Protein AF-A0A973W2S6-F1 (afdb_monomer)

pLDDT: 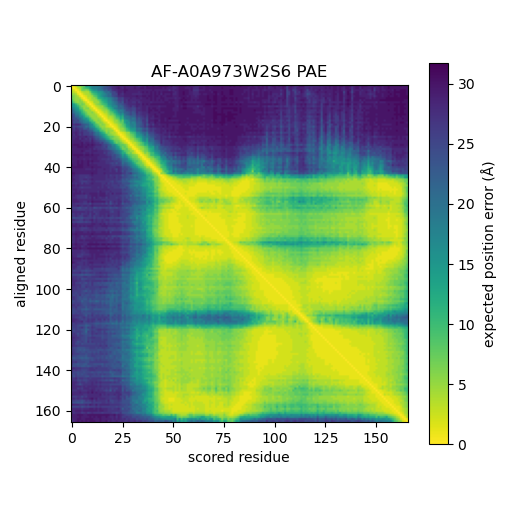mean 79.88, std 21.51, range [36.34, 97.94]

Foldseek 3Di:
DDDPPDDDDDDDDDDDPDPDPDDDDPPPPDDPPPPDPDDPPDFVDWFDWWKFKDQPVPATDDTHPDPVVRLVVNVVVLAKMKIWTFGWGFDALFDFLVVVVVVVCVVCCVVVDPDDDDDDDNVVRRSNRVVNSVVVVVVCVVVVPDRTDSDTPDIHDMDIDHRDDD

Nearest PDB structures (foldseek):
  1dnl-assembly1_A  TM=2.012E-01  e=1.553E+00  Escherichia coli K-12

Secondary structure (DSSP, 8-state):
---S--------------PPPP---------PPP---------S-PPPEEEEEESSSS-EEEEESSHHHHHHHHHHT-S-EEEEEEEEEEPP----HHHHHHHHHHHHHHHH-SS------HHHHHHHHHHHHHHHHHHHHHHT---EEEEEEEEEEEEEEPP---

Structure (mmCIF, N/CA/C/O backbone):
data_AF-A0A973W2S6-F1
#
_entry.id   AF-A0A973W2S6-F1
#
loop_
_atom_site.group_PDB
_atom_site.id
_atom_site.type_symbol
_atom_site.label_atom_id
_atom_site.label_alt_id
_atom_site.label_comp_id
_atom_site.label_asym_id
_atom_site.label_entity_id
_atom_site.label_seq_id
_atom_site.pdbx_PDB_ins_code
_atom_site.Cartn_x
_atom_site.Cartn_y
_atom_site.Cartn_z
_atom_site.occupancy
_atom_site.B_iso_or_equiv
_atom_site.auth_seq_id
_atom_site.auth_comp_id
_atom_site.auth_asym_id
_atom_site.auth_atom_id
_atom_site.pdbx_PDB_model_num
ATOM 1 N N . MET A 1 1 ? -51.226 -16.255 -21.135 1.00 46.94 1 MET A N 1
ATOM 2 C CA . MET A 1 1 ? -50.560 -14.945 -21.306 1.00 46.94 1 MET A CA 1
ATOM 3 C C . MET A 1 1 ? -50.825 -14.170 -20.032 1.00 46.94 1 MET A C 1
ATOM 5 O O . MET A 1 1 ? -51.944 -13.723 -19.830 1.00 46.94 1 MET A O 1
ATOM 9 N N . THR A 1 2 ? -49.860 -14.175 -19.115 1.00 36.50 2 THR A N 1
ATOM 10 C CA . THR A 1 2 ? -50.089 -13.892 -17.691 1.00 36.50 2 THR A CA 1
ATOM 11 C C . THR A 1 2 ? -49.282 -12.665 -17.283 1.00 36.50 2 THR A C 1
ATOM 13 O O . THR A 1 2 ? -48.054 -12.680 -17.317 1.00 36.50 2 THR A O 1
ATOM 16 N N . THR A 1 3 ? -49.987 -11.592 -16.944 1.00 42.16 3 THR A N 1
ATOM 17 C CA . THR A 1 3 ? -49.470 -10.319 -16.431 1.00 42.16 3 THR A CA 1
ATOM 18 C C . THR A 1 3 ? -49.085 -10.437 -14.953 1.00 42.16 3 THR A C 1
ATOM 20 O O . THR A 1 3 ? -49.866 -10.913 -14.136 1.00 42.16 3 THR A O 1
ATOM 23 N N . ARG A 1 4 ? -47.876 -9.977 -14.608 1.00 44.97 4 ARG A N 1
ATOM 24 C CA . ARG A 1 4 ? -47.260 -9.986 -13.265 1.00 44.97 4 ARG A CA 1
ATOM 25 C C . ARG A 1 4 ? -47.781 -8.837 -12.377 1.00 44.97 4 ARG A C 1
ATOM 27 O O . ARG A 1 4 ? -47.034 -7.958 -11.961 1.00 44.97 4 ARG A O 1
ATOM 34 N N . ARG A 1 5 ? -49.087 -8.819 -12.119 1.00 46.59 5 ARG A N 1
ATOM 35 C CA . ARG A 1 5 ? -49.724 -7.962 -11.106 1.00 46.59 5 ARG A CA 1
ATOM 36 C C . ARG A 1 5 ? -50.731 -8.803 -10.338 1.00 46.59 5 ARG A C 1
ATOM 38 O O . ARG A 1 5 ? -51.898 -8.790 -10.679 1.00 46.59 5 ARG A O 1
ATOM 45 N N . ASP A 1 6 ? -50.227 -9.561 -9.375 1.00 48.47 6 ASP A N 1
ATOM 46 C CA . ASP A 1 6 ? -50.939 -10.116 -8.219 1.00 48.47 6 ASP A CA 1
ATOM 47 C C . ASP A 1 6 ? -49.888 -10.803 -7.332 1.00 48.47 6 ASP A C 1
ATOM 49 O O . ASP A 1 6 ? -48.902 -11.311 -7.863 1.00 48.47 6 ASP A O 1
ATOM 53 N N . LEU A 1 7 ? -50.107 -10.820 -6.010 1.00 48.03 7 LEU A N 1
ATOM 54 C CA . LEU A 1 7 ? -49.141 -11.029 -4.906 1.00 48.03 7 LEU A CA 1
ATOM 55 C C . LEU A 1 7 ? -48.499 -9.679 -4.529 1.00 48.03 7 LEU A C 1
ATOM 57 O O . LEU A 1 7 ? -47.549 -9.240 -5.156 1.00 48.03 7 LEU A O 1
ATOM 61 N N . PHE A 1 8 ? -49.011 -8.888 -3.587 1.00 40.59 8 PHE A N 1
ATOM 62 C CA . PHE A 1 8 ? -49.394 -9.255 -2.229 1.00 40.59 8 PHE A CA 1
ATOM 63 C C . PHE A 1 8 ? -50.508 -8.332 -1.709 1.00 40.59 8 PHE A C 1
ATOM 65 O O . PHE A 1 8 ? -50.343 -7.115 -1.640 1.00 40.59 8 PHE A O 1
ATOM 72 N N . LYS A 1 9 ? -51.631 -8.921 -1.286 1.00 38.38 9 LYS A N 1
ATOM 73 C CA . LYS A 1 9 ? -52.595 -8.293 -0.377 1.00 38.38 9 LYS A CA 1
ATOM 74 C C . LYS A 1 9 ? -52.626 -9.086 0.931 1.00 38.38 9 LYS A C 1
ATOM 76 O O . LYS A 1 9 ? -53.002 -10.249 0.933 1.00 38.38 9 LYS A O 1
ATOM 81 N N . VAL A 1 10 ? -52.250 -8.370 1.991 1.00 42.34 10 VAL A N 1
ATOM 82 C CA . VAL A 1 10 ? -52.743 -8.395 3.378 1.00 42.34 10 VAL A CA 1
ATOM 83 C C . VAL A 1 10 ? -52.647 -9.703 4.173 1.00 42.34 10 VAL A C 1
ATOM 85 O O . VAL A 1 10 ? -53.458 -10.610 4.030 1.00 42.34 10 VAL A O 1
ATOM 88 N N . GLY A 1 11 ? -51.761 -9.678 5.170 1.00 36.34 11 GLY A N 1
ATOM 89 C CA . GLY A 1 11 ? -51.973 -10.327 6.459 1.00 36.34 11 GLY A CA 1
ATOM 90 C C . GLY A 1 11 ? -51.695 -9.310 7.564 1.00 36.34 11 GLY A C 1
ATOM 91 O O . GLY A 1 11 ? -50.542 -8.984 7.820 1.00 36.34 11 GLY A O 1
ATOM 92 N N . ALA A 1 12 ? -52.749 -8.768 8.177 1.00 45.59 12 ALA A N 1
ATOM 93 C CA . ALA A 1 12 ? -52.639 -8.014 9.419 1.00 45.59 12 ALA A CA 1
ATOM 94 C C . ALA A 1 12 ? -52.269 -9.000 10.537 1.00 45.59 12 ALA A C 1
ATOM 96 O O . ALA A 1 12 ? -53.065 -9.878 10.870 1.00 45.59 12 ALA A O 1
ATOM 97 N N . ALA A 1 13 ? -51.059 -8.883 11.081 1.00 41.62 13 ALA A N 1
ATOM 98 C CA . ALA A 1 13 ? -50.642 -9.628 12.261 1.00 41.62 13 ALA A CA 1
ATOM 99 C C . ALA A 1 13 ? -50.805 -8.743 13.502 1.00 41.62 13 ALA A C 1
ATOM 101 O O . ALA A 1 13 ? -50.415 -7.576 13.512 1.00 41.62 13 ALA A O 1
ATOM 102 N N . ALA A 1 14 ? -51.444 -9.315 14.517 1.00 39.97 14 ALA A N 1
ATOM 103 C CA . ALA A 1 14 ? -51.796 -8.684 15.774 1.00 39.97 14 ALA A CA 1
ATOM 104 C C . ALA A 1 14 ? -50.575 -8.112 16.514 1.00 39.97 14 ALA A C 1
ATOM 106 O O . ALA A 1 14 ? -49.523 -8.745 16.591 1.00 39.97 14 ALA A O 1
ATOM 107 N N . ALA A 1 15 ? -50.760 -6.933 17.108 1.00 42.66 15 ALA A N 1
ATOM 108 C CA . ALA A 1 15 ? -49.829 -6.342 18.055 1.00 42.66 15 ALA A CA 1
ATOM 109 C C . ALA A 1 15 ? -49.740 -7.226 19.309 1.00 42.66 15 ALA A C 1
ATOM 111 O O . ALA A 1 15 ? -50.649 -7.242 20.139 1.00 42.66 15 ALA A O 1
ATOM 112 N N . ALA A 1 16 ? -48.642 -7.964 19.447 1.00 41.34 16 ALA A N 1
ATOM 113 C CA . ALA A 1 16 ? -48.233 -8.509 20.729 1.00 41.34 16 ALA A CA 1
ATOM 114 C C . ALA A 1 16 ? -47.492 -7.401 21.485 1.00 41.34 16 ALA A C 1
ATOM 116 O O . ALA A 1 16 ? -46.427 -6.954 21.061 1.00 41.34 16 ALA A O 1
ATOM 117 N N . ALA A 1 17 ? -48.075 -6.935 22.590 1.00 45.50 17 ALA A N 1
ATOM 118 C CA . ALA A 1 17 ? -47.387 -6.087 23.550 1.00 45.50 17 ALA A CA 1
ATOM 119 C C . ALA A 1 17 ? -46.224 -6.887 24.156 1.00 45.50 17 ALA A C 1
ATOM 121 O O . ALA A 1 17 ? -46.422 -7.731 25.030 1.00 45.50 17 ALA A O 1
ATOM 122 N N . VAL A 1 18 ? -45.012 -6.652 23.656 1.00 42.75 18 VAL A N 1
ATOM 123 C CA . VAL A 1 18 ? -43.789 -7.142 24.288 1.00 42.75 18 VAL A CA 1
ATOM 124 C C . VAL A 1 18 ? -43.536 -6.242 25.490 1.00 42.75 18 VAL A C 1
ATOM 126 O O . VAL A 1 18 ? -43.271 -5.050 25.342 1.00 42.75 18 VAL A O 1
ATOM 129 N N . ALA A 1 19 ? -43.678 -6.804 26.688 1.00 42.50 19 ALA A N 1
ATOM 130 C CA . ALA A 1 19 ? -43.248 -6.155 27.913 1.00 42.50 19 ALA A CA 1
ATOM 131 C C . ALA A 1 19 ? -41.750 -5.836 27.797 1.00 42.50 19 ALA A C 1
ATOM 133 O O . ALA A 1 19 ? -40.934 -6.740 27.610 1.00 42.50 19 ALA A O 1
ATOM 134 N N . LEU A 1 20 ? -41.400 -4.551 27.883 1.00 43.19 20 LEU A N 1
ATOM 135 C CA . LEU A 1 20 ? -40.011 -4.125 28.015 1.00 43.19 20 LEU A CA 1
ATOM 136 C C . LEU A 1 20 ? -39.451 -4.732 29.312 1.00 43.19 20 LEU A C 1
ATOM 138 O O . LEU A 1 20 ? -40.085 -4.573 30.362 1.00 43.19 20 LEU A O 1
ATOM 142 N N . PRO A 1 21 ? -38.305 -5.433 29.280 1.00 42.69 21 PRO A N 1
ATOM 143 C CA . PRO A 1 21 ? -37.672 -5.884 30.506 1.00 42.69 21 PRO A CA 1
ATOM 144 C C . PRO A 1 21 ? -37.280 -4.658 31.336 1.00 42.69 21 PRO A C 1
ATOM 146 O O . PRO A 1 21 ? -36.610 -3.746 30.857 1.00 42.69 21 PRO A O 1
ATOM 149 N N . SER A 1 22 ? -37.741 -4.639 32.586 1.00 47.25 22 SER A N 1
ATOM 150 C CA . SER A 1 22 ? -37.333 -3.671 33.597 1.00 47.25 22 SER A CA 1
ATOM 151 C C . SER A 1 22 ? -35.813 -3.655 33.712 1.00 47.25 22 SER A C 1
ATOM 153 O O . SER A 1 22 ? -35.209 -4.721 33.847 1.00 47.25 22 SER A O 1
ATOM 155 N N . SER A 1 23 ? -35.223 -2.461 33.697 1.00 53.94 23 SER A N 1
ATOM 156 C CA . SER A 1 23 ? -33.798 -2.210 33.896 1.00 53.94 23 SER A CA 1
ATOM 157 C C . SER A 1 23 ? -33.301 -2.868 35.187 1.00 53.94 23 SER A C 1
ATOM 159 O O . SER A 1 23 ? -33.435 -2.319 36.280 1.00 53.94 23 SER A O 1
ATOM 161 N N . GLY A 1 24 ? -32.757 -4.077 35.059 1.00 46.34 24 GLY A N 1
ATOM 162 C CA . GLY A 1 24 ? -31.920 -4.687 36.082 1.00 46.34 24 GLY A CA 1
ATOM 163 C C . GLY A 1 24 ? -30.579 -3.951 36.166 1.00 46.34 24 GLY A C 1
ATOM 164 O O . GLY A 1 24 ? -30.219 -3.227 35.233 1.00 46.34 24 GLY A O 1
ATOM 165 N N . PRO A 1 25 ? -29.835 -4.100 37.273 1.00 47.12 25 PRO A N 1
ATOM 166 C CA . PRO A 1 25 ? -28.520 -3.492 37.405 1.00 47.12 25 PRO A CA 1
ATOM 167 C C . PRO A 1 25 ? -27.623 -3.972 36.262 1.00 47.12 25 PRO A C 1
ATOM 169 O O . PRO A 1 25 ? -27.548 -5.170 35.988 1.00 47.12 25 PRO A O 1
ATOM 172 N N . VAL A 1 26 ? -26.958 -3.025 35.598 1.00 52.59 26 VAL A N 1
ATOM 173 C CA . VAL A 1 26 ? -25.894 -3.302 34.634 1.00 52.59 26 VAL A CA 1
ATOM 174 C C . VAL A 1 26 ? -24.804 -4.047 35.397 1.00 52.59 26 VAL A C 1
ATOM 176 O O . VAL A 1 26 ? -24.041 -3.454 36.157 1.00 52.59 26 VAL A O 1
ATOM 179 N N . VAL A 1 27 ? -24.780 -5.372 35.265 1.00 45.81 27 VAL A N 1
ATOM 180 C CA . VAL A 1 27 ? -23.623 -6.165 35.666 1.00 45.81 27 VAL A CA 1
ATOM 181 C C . VAL A 1 27 ? -22.517 -5.725 34.723 1.00 45.81 27 VAL A C 1
ATOM 183 O O . VAL A 1 27 ? -22.672 -5.866 33.512 1.00 45.81 27 VAL A O 1
ATOM 186 N N . ALA A 1 28 ? -21.468 -5.116 35.279 1.00 48.75 28 ALA A N 1
ATOM 187 C CA . ALA A 1 28 ? -20.257 -4.763 34.556 1.00 48.75 28 ALA A CA 1
ATOM 188 C C . ALA A 1 28 ? -19.794 -6.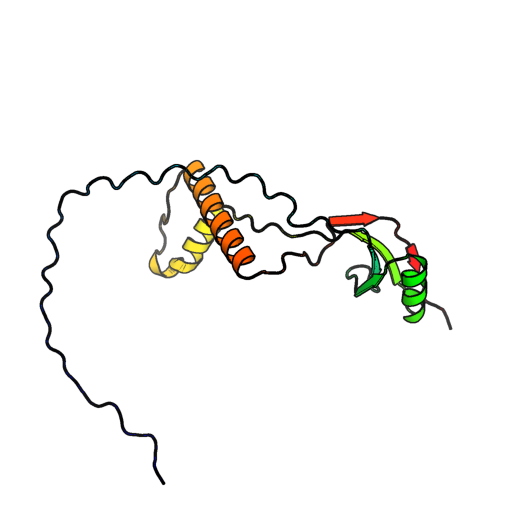004 33.785 1.00 48.75 28 ALA A C 1
ATOM 190 O O . ALA A 1 28 ? -19.311 -6.970 34.378 1.00 48.75 28 ALA A O 1
ATOM 191 N N . GLY A 1 29 ? -20.075 -5.999 32.482 1.00 42.41 29 GLY A N 1
ATOM 192 C CA . GLY A 1 29 ? -19.684 -7.054 31.572 1.00 42.41 29 GLY A CA 1
ATOM 193 C C . GLY A 1 29 ? -18.171 -7.141 31.580 1.00 42.41 29 GLY A C 1
ATOM 194 O O . GLY A 1 29 ? -17.491 -6.127 31.447 1.00 42.41 29 GLY A O 1
ATOM 195 N N . GLU A 1 30 ? -17.710 -8.360 31.822 1.00 41.88 30 GLU A N 1
ATOM 196 C CA . GLU A 1 30 ? -16.379 -8.897 31.580 1.00 41.88 30 GLU A CA 1
ATOM 197 C C . GLU A 1 30 ? -15.525 -7.992 30.684 1.00 41.88 30 GLU A C 1
ATOM 199 O O . GLU A 1 30 ? -15.825 -7.793 29.506 1.00 41.88 30 GLU A O 1
ATOM 204 N N . LEU A 1 31 ? -14.476 -7.417 31.280 1.00 46.78 31 LEU A N 1
ATOM 205 C CA . LEU A 1 31 ? -13.416 -6.728 30.559 1.00 46.78 31 LEU A CA 1
ATOM 206 C C . LEU A 1 31 ? -12.893 -7.694 29.497 1.00 46.78 31 LEU A C 1
ATOM 208 O O . LEU A 1 31 ? -12.276 -8.705 29.833 1.00 46.78 31 LEU A O 1
ATOM 212 N N . VAL A 1 32 ? -13.183 -7.393 28.232 1.00 50.19 32 VAL A N 1
ATOM 213 C CA . VAL A 1 32 ? -12.555 -8.052 27.088 1.00 50.19 32 VAL A CA 1
ATOM 214 C C . VAL A 1 32 ? -11.049 -7.965 27.322 1.00 50.19 32 VAL A C 1
ATOM 216 O O . VAL A 1 32 ? -10.524 -6.873 27.545 1.00 50.19 32 VAL A O 1
ATOM 219 N N . GLU A 1 33 ? -10.383 -9.119 27.381 1.00 45.53 33 GLU A N 1
ATOM 220 C CA . GLU A 1 33 ? -8.945 -9.182 27.636 1.00 45.53 33 GLU A CA 1
ATOM 221 C C . GLU A 1 33 ? -8.189 -8.261 26.667 1.00 45.53 33 GLU A C 1
ATOM 223 O O . GLU A 1 33 ? -8.571 -8.165 25.494 1.00 45.53 33 GLU A O 1
ATOM 228 N N . PRO A 1 34 ? -7.138 -7.565 27.144 1.00 46.31 34 PRO A N 1
ATOM 229 C CA . PRO A 1 34 ? -6.447 -6.559 26.357 1.00 46.31 34 PRO A CA 1
ATOM 230 C C . PRO A 1 34 ? -5.945 -7.174 25.056 1.00 46.31 34 PRO A C 1
ATOM 232 O O . PRO A 1 34 ? -5.334 -8.248 25.053 1.00 46.31 34 PRO A O 1
ATOM 235 N N . ALA A 1 35 ? -6.231 -6.464 23.965 1.00 49.06 35 ALA A N 1
ATOM 236 C CA . ALA A 1 35 ? -5.821 -6.804 22.619 1.00 49.06 35 ALA A CA 1
ATOM 237 C C . ALA A 1 35 ? -4.364 -7.280 22.616 1.00 49.06 35 ALA A C 1
ATOM 239 O O . ALA A 1 35 ? -3.451 -6.586 23.073 1.00 49.06 35 ALA A O 1
ATOM 240 N N . VAL A 1 36 ? -4.171 -8.503 22.120 1.00 48.97 36 VAL A N 1
ATOM 241 C CA . VAL A 1 36 ? -2.861 -9.077 21.824 1.00 48.97 36 VAL A CA 1
ATOM 242 C C . VAL A 1 36 ? -2.060 -8.009 21.090 1.00 48.97 36 VAL A C 1
ATOM 244 O O . VAL A 1 36 ? -2.526 -7.515 20.068 1.00 48.97 36 VAL A O 1
ATOM 247 N N . ALA A 1 37 ? -0.889 -7.642 21.620 1.00 44.28 37 ALA A N 1
ATOM 248 C CA . ALA A 1 37 ? 0.019 -6.709 20.969 1.00 44.28 37 ALA A CA 1
ATOM 249 C C . ALA A 1 37 ? 0.245 -7.174 19.526 1.00 44.28 37 ALA A C 1
ATOM 251 O O . ALA A 1 37 ? 0.944 -8.163 19.283 1.00 44.28 37 ALA A O 1
ATOM 252 N N . VAL A 1 38 ? -0.409 -6.500 18.579 1.00 46.78 38 VAL A N 1
ATOM 253 C CA . VAL A 1 38 ? -0.267 -6.791 17.160 1.00 46.78 38 VAL A CA 1
ATOM 254 C C . VAL A 1 38 ? 1.145 -6.351 16.818 1.00 46.78 38 VAL A C 1
ATOM 256 O O . VAL A 1 38 ? 1.478 -5.167 16.889 1.00 46.78 38 VAL A O 1
ATOM 259 N N . ALA A 1 39 ? 2.017 -7.327 16.567 1.00 41.72 39 ALA A N 1
ATOM 260 C CA . ALA A 1 39 ? 3.356 -7.059 16.069 1.00 41.72 39 ALA A CA 1
ATOM 261 C C . ALA A 1 39 ? 3.255 -6.089 14.877 1.00 41.72 39 ALA A C 1
ATOM 263 O O . ALA A 1 39 ? 2.304 -6.209 14.101 1.00 41.72 39 ALA A O 1
ATOM 264 N N . PRO A 1 40 ? 4.200 -5.139 14.716 1.00 41.25 40 PRO A N 1
ATOM 265 C CA . PRO A 1 40 ? 4.201 -4.274 13.543 1.00 41.25 40 PRO A CA 1
ATOM 266 C C . PRO A 1 40 ? 4.110 -5.163 12.310 1.00 41.25 40 PRO A C 1
ATOM 268 O O . PRO A 1 40 ? 4.835 -6.161 12.243 1.00 41.25 40 PRO A O 1
ATOM 271 N N . ALA A 1 41 ? 3.203 -4.828 11.390 1.00 49.56 41 ALA A N 1
ATOM 272 C CA . ALA A 1 41 ? 3.033 -5.565 10.152 1.00 49.56 41 ALA A CA 1
ATOM 273 C C . ALA A 1 41 ? 4.417 -5.739 9.514 1.00 49.56 41 ALA A C 1
ATOM 275 O O . ALA A 1 41 ? 5.028 -4.787 9.026 1.00 49.56 41 ALA A O 1
ATOM 276 N N . THR A 1 42 ? 4.960 -6.955 9.594 1.00 48.91 42 THR A N 1
ATOM 277 C CA . THR A 1 42 ? 6.079 -7.372 8.752 1.00 48.91 42 THR A CA 1
ATOM 278 C C . THR A 1 42 ? 5.723 -6.974 7.324 1.00 48.91 42 THR A C 1
ATOM 280 O O . THR A 1 42 ? 4.555 -7.151 6.969 1.00 48.91 42 THR A O 1
ATOM 283 N N . PRO A 1 43 ? 6.661 -6.439 6.515 1.00 53.91 43 PRO A N 1
ATOM 284 C CA . PRO A 1 43 ? 6.362 -6.112 5.124 1.00 53.91 43 PRO A CA 1
ATOM 285 C C . PRO A 1 43 ? 5.633 -7.299 4.489 1.00 53.91 43 PRO A C 1
ATOM 287 O O . PRO A 1 43 ? 6.142 -8.423 4.533 1.00 53.91 43 PRO A O 1
ATOM 290 N N . TYR A 1 44 ? 4.405 -7.044 4.023 1.00 64.75 44 TYR A N 1
ATOM 291 C CA . TYR A 1 44 ? 3.431 -8.075 3.657 1.00 64.75 44 TYR A CA 1
ATOM 292 C C . TYR A 1 44 ? 4.004 -9.041 2.609 1.00 64.75 44 TYR A C 1
ATOM 294 O O . TYR A 1 44 ? 3.799 -10.254 2.708 1.00 64.75 44 TYR A O 1
ATOM 302 N N . ALA A 1 45 ? 4.841 -8.534 1.702 1.00 76.25 45 ALA A N 1
ATOM 303 C CA . ALA A 1 45 ? 5.733 -9.324 0.873 1.00 76.25 45 ALA A CA 1
ATOM 304 C C . ALA A 1 45 ? 7.117 -8.671 0.697 1.00 76.25 45 ALA A C 1
ATOM 306 O O . ALA A 1 45 ? 7.306 -7.459 0.800 1.00 76.25 45 ALA A O 1
ATOM 307 N N . THR A 1 46 ? 8.117 -9.505 0.398 1.00 81.75 46 THR A N 1
ATOM 308 C CA . THR A 1 46 ? 9.399 -9.047 -0.156 1.00 81.75 46 THR A CA 1
ATOM 309 C C . THR A 1 46 ? 9.335 -9.162 -1.670 1.00 81.75 46 THR A C 1
ATOM 311 O O . THR A 1 46 ? 9.151 -10.258 -2.197 1.00 81.75 46 THR A O 1
ATOM 314 N N . TYR A 1 47 ? 9.529 -8.046 -2.366 1.00 90.25 47 TYR A N 1
ATOM 315 C CA . TYR A 1 47 ? 9.506 -8.004 -3.824 1.00 90.25 47 TYR A CA 1
ATOM 316 C C . TYR A 1 47 ? 10.920 -8.122 -4.395 1.00 90.25 47 TYR A C 1
ATOM 318 O O . TYR A 1 47 ? 11.837 -7.468 -3.885 1.00 90.25 47 TYR A O 1
ATOM 326 N N . PRO A 1 48 ? 11.141 -8.935 -5.442 1.00 94.44 48 PRO A N 1
ATOM 327 C CA . PRO A 1 48 ? 12.405 -8.913 -6.158 1.00 94.44 48 PRO A CA 1
ATOM 328 C C . PRO A 1 48 ? 12.569 -7.577 -6.888 1.00 94.44 48 PRO A C 1
ATOM 330 O O . PRO A 1 48 ? 11.598 -6.907 -7.236 1.00 94.44 48 PRO A O 1
ATOM 333 N N . TRP A 1 49 ? 13.818 -7.212 -7.153 1.00 96.62 49 TRP A N 1
ATOM 334 C CA . TRP A 1 49 ? 14.110 -6.134 -8.086 1.00 96.62 49 TRP A CA 1
ATOM 335 C C . TRP A 1 49 ? 13.779 -6.586 -9.510 1.00 96.62 49 TRP A C 1
ATOM 337 O O . TRP A 1 49 ? 14.161 -7.685 -9.918 1.00 96.62 49 TRP A O 1
ATOM 347 N N . ARG A 1 50 ? 13.057 -5.743 -10.246 1.00 97.56 50 ARG A N 1
ATOM 348 C CA . ARG A 1 50 ? 12.652 -5.969 -11.639 1.00 97.56 50 ARG A CA 1
ATOM 349 C C . ARG A 1 50 ? 12.966 -4.737 -12.468 1.00 97.56 50 ARG A C 1
ATOM 351 O O . ARG A 1 50 ? 12.972 -3.632 -11.936 1.00 97.56 50 ARG A O 1
ATOM 358 N N . TRP A 1 51 ? 13.207 -4.911 -13.759 1.00 97.94 51 TRP A N 1
ATOM 359 C CA . TRP A 1 51 ? 13.402 -3.792 -14.675 1.00 97.94 51 TRP A CA 1
ATOM 360 C C . TRP A 1 51 ? 12.069 -3.329 -15.234 1.00 97.94 51 TRP A C 1
ATOM 362 O O . TRP A 1 51 ? 11.273 -4.158 -15.650 1.00 97.94 51 TRP A O 1
ATOM 372 N N . TRP A 1 52 ? 11.831 -2.023 -15.251 1.00 97.56 52 TRP A N 1
ATOM 373 C CA . TRP A 1 52 ? 10.581 -1.438 -15.716 1.00 97.56 52 TRP A CA 1
ATOM 374 C C . TRP A 1 52 ? 10.813 -0.338 -16.743 1.00 97.56 52 TRP A C 1
ATOM 376 O O . TRP A 1 52 ? 11.829 0.359 -16.694 1.00 97.56 52 TRP A O 1
ATOM 386 N N . ILE A 1 53 ? 9.841 -0.158 -17.638 1.00 96.94 53 ILE A N 1
ATOM 387 C CA . ILE A 1 53 ? 9.813 0.919 -18.637 1.00 96.94 53 ILE A CA 1
ATOM 388 C C . ILE A 1 53 ? 8.789 1.976 -18.231 1.00 96.94 53 ILE A C 1
ATOM 390 O O . ILE A 1 53 ? 7.672 1.628 -17.860 1.00 96.94 53 ILE A O 1
ATOM 394 N N . SER A 1 54 ? 9.145 3.250 -18.364 1.00 94.94 54 SER A N 1
ATOM 395 C CA . SER A 1 54 ? 8.244 4.400 -18.292 1.00 94.94 54 SER A CA 1
ATOM 396 C C . SER A 1 54 ? 8.402 5.258 -19.547 1.00 94.94 54 SER A C 1
ATOM 398 O O . SER A 1 54 ? 9.527 5.534 -19.957 1.00 94.94 54 SER A O 1
ATOM 400 N N . LEU A 1 55 ? 7.296 5.668 -20.169 1.00 94.19 55 LEU A N 1
ATOM 401 C CA . LEU A 1 55 ? 7.312 6.503 -21.384 1.00 94.19 55 LEU A CA 1
ATOM 402 C C . LEU A 1 55 ? 7.169 8.000 -21.066 1.00 94.19 55 LEU A C 1
ATOM 404 O O . LEU A 1 55 ? 7.645 8.853 -21.804 1.00 94.19 55 LEU A O 1
ATOM 408 N N . ASP A 1 56 ? 6.557 8.325 -19.931 1.00 90.19 56 ASP A N 1
ATOM 409 C CA . ASP A 1 56 ? 6.287 9.690 -19.466 1.00 90.19 56 ASP A CA 1
ATOM 410 C C . ASP A 1 56 ? 7.181 10.110 -18.282 1.00 90.19 56 ASP A C 1
ATOM 412 O O . ASP A 1 56 ? 7.275 11.290 -17.950 1.00 90.19 56 ASP A O 1
ATOM 416 N N . GLY A 1 57 ? 7.880 9.158 -17.659 1.00 86.31 57 GLY A N 1
ATOM 417 C CA . GLY A 1 57 ? 8.628 9.350 -16.418 1.00 86.31 57 GLY A CA 1
ATOM 418 C C . GLY A 1 57 ? 7.770 9.369 -15.153 1.00 86.31 57 GLY A C 1
ATOM 419 O O . GLY A 1 57 ? 8.325 9.551 -14.070 1.00 86.31 57 GLY A O 1
ATOM 420 N N . GLU A 1 58 ? 6.460 9.163 -15.277 1.00 85.94 58 GLU A N 1
ATOM 421 C CA . GLU A 1 58 ? 5.491 9.179 -14.179 1.00 85.94 58 GLU A CA 1
ATOM 422 C C . GLU A 1 58 ? 4.948 7.774 -13.901 1.00 85.94 58 GLU A C 1
ATOM 424 O O . GLU A 1 58 ? 4.854 7.357 -12.746 1.00 85.94 58 GLU A O 1
ATOM 429 N N . SER A 1 59 ? 4.648 7.021 -14.960 1.00 88.06 59 SER A N 1
ATOM 430 C CA . SER A 1 59 ? 4.054 5.690 -14.900 1.00 88.06 59 SER A CA 1
ATOM 431 C C . SER A 1 59 ? 4.984 4.653 -15.509 1.00 88.06 59 SER A C 1
ATOM 433 O O . SER A 1 59 ? 5.519 4.840 -16.603 1.00 88.06 59 SER A O 1
ATOM 435 N N . PHE A 1 60 ? 5.150 3.525 -14.822 1.00 92.12 60 PHE A N 1
ATOM 436 C CA . PHE A 1 60 ? 5.864 2.370 -15.354 1.00 92.12 60 PHE A CA 1
ATOM 437 C C . PHE A 1 60 ? 4.870 1.313 -15.839 1.00 92.12 60 PHE A C 1
ATOM 439 O O . PHE A 1 60 ? 3.903 1.007 -15.143 1.00 92.12 60 PHE A O 1
ATOM 446 N N . ILE A 1 61 ? 5.090 0.789 -17.044 1.00 92.69 61 ILE A N 1
ATOM 447 C CA . ILE A 1 61 ? 4.050 0.092 -17.818 1.00 92.69 61 ILE A CA 1
ATOM 448 C C . ILE A 1 61 ? 4.330 -1.391 -18.072 1.00 92.69 61 ILE A C 1
ATOM 450 O O . ILE A 1 61 ? 3.398 -2.140 -18.352 1.00 92.69 61 ILE A O 1
ATOM 454 N N . GLU A 1 62 ? 5.585 -1.831 -17.973 1.00 94.81 62 GLU A N 1
ATOM 455 C CA . GLU A 1 62 ? 5.982 -3.202 -18.311 1.00 94.81 62 GLU A CA 1
ATOM 456 C C . GLU A 1 62 ? 7.208 -3.633 -17.496 1.00 94.81 62 GLU A C 1
ATOM 458 O O . GLU A 1 62 ? 8.088 -2.803 -17.257 1.00 94.81 62 GLU A O 1
ATOM 463 N N . GLU A 1 63 ? 7.254 -4.906 -17.077 1.00 95.69 63 GLU A N 1
ATOM 464 C CA . GLU A 1 63 ? 8.315 -5.488 -16.241 1.00 95.69 63 GLU A CA 1
ATOM 465 C C . GLU A 1 63 ? 9.178 -6.522 -16.984 1.00 95.69 63 GLU A C 1
ATOM 467 O O . GLU A 1 63 ? 8.694 -7.269 -17.833 1.00 95.69 63 GLU A O 1
ATOM 472 N N . PHE A 1 64 ? 10.460 -6.599 -16.621 1.00 97.69 64 PHE A N 1
ATOM 473 C CA . PHE A 1 64 ? 11.462 -7.468 -17.238 1.00 97.69 64 PHE A CA 1
ATOM 474 C C . PHE A 1 64 ? 12.425 -8.056 -16.201 1.00 97.69 64 PHE A C 1
ATOM 476 O O . PHE A 1 64 ? 12.705 -7.457 -15.155 1.00 97.69 64 PHE A O 1
ATOM 483 N N . ASP A 1 65 ? 12.984 -9.224 -16.526 1.00 97.50 65 ASP A N 1
ATOM 484 C CA . ASP A 1 65 ? 14.008 -9.882 -15.710 1.00 97.50 65 ASP A CA 1
ATOM 485 C C . ASP A 1 65 ? 15.368 -9.175 -15.832 1.00 97.50 65 ASP A C 1
ATOM 487 O O . ASP A 1 65 ? 16.148 -9.157 -14.877 1.00 97.50 65 ASP A O 1
ATOM 491 N N . THR A 1 66 ? 15.662 -8.577 -16.993 1.00 97.69 66 THR A N 1
ATOM 492 C CA . THR A 1 66 ? 16.971 -7.980 -17.287 1.00 97.69 66 THR A CA 1
ATOM 493 C C . THR A 1 66 ? 16.880 -6.581 -17.896 1.00 97.69 66 THR A C 1
ATOM 495 O O . THR A 1 66 ? 15.948 -6.250 -18.629 1.00 97.69 66 THR A O 1
ATOM 498 N N . GLU A 1 67 ? 17.917 -5.772 -17.658 1.00 97.25 67 GLU A N 1
ATOM 499 C CA . GLU A 1 67 ? 18.061 -4.438 -18.256 1.00 97.25 67 GLU A CA 1
ATOM 500 C C . GLU A 1 67 ? 18.045 -4.496 -19.786 1.00 97.25 67 GLU A C 1
ATOM 502 O O . GLU A 1 67 ? 17.402 -3.684 -20.444 1.00 97.25 67 GLU A O 1
ATOM 507 N N . ALA A 1 68 ? 18.748 -5.471 -20.366 1.00 97.62 68 ALA A N 1
ATOM 508 C CA . ALA A 1 68 ? 18.887 -5.592 -21.812 1.00 97.62 68 ALA A CA 1
ATOM 509 C C . ALA A 1 68 ? 17.536 -5.837 -22.504 1.00 97.62 68 ALA A C 1
ATOM 511 O O . ALA A 1 68 ? 17.297 -5.301 -23.587 1.00 97.62 68 ALA A O 1
ATOM 512 N N . GLU A 1 69 ? 16.652 -6.619 -21.881 1.00 97.81 69 GLU A N 1
ATOM 513 C CA . GLU A 1 69 ? 15.290 -6.844 -22.371 1.00 97.81 69 GLU A CA 1
ATOM 514 C C . GLU A 1 69 ? 14.447 -5.575 -22.261 1.00 97.81 69 GLU A C 1
ATOM 516 O O . GLU A 1 69 ? 13.837 -5.179 -23.255 1.00 97.81 69 GLU A O 1
ATOM 521 N N . ALA A 1 70 ? 14.499 -4.890 -21.114 1.00 97.31 70 ALA A N 1
ATOM 522 C CA . ALA A 1 70 ? 13.778 -3.639 -20.905 1.00 97.31 70 ALA A CA 1
ATOM 523 C C . ALA A 1 70 ? 14.229 -2.541 -21.881 1.00 97.31 70 ALA A C 1
ATOM 525 O O . ALA A 1 70 ? 13.398 -1.879 -22.491 1.00 97.31 70 ALA A O 1
ATOM 526 N N . ILE A 1 71 ? 15.537 -2.379 -22.113 1.00 96.38 71 ILE A N 1
ATOM 527 C CA . ILE A 1 71 ? 16.072 -1.422 -23.096 1.00 96.38 71 ILE A CA 1
ATOM 528 C C . ILE A 1 71 ? 15.628 -1.788 -24.513 1.00 96.38 71 ILE A C 1
ATOM 530 O O . ILE A 1 71 ? 15.269 -0.909 -25.298 1.00 96.38 71 ILE A O 1
ATOM 534 N N . LYS A 1 72 ? 15.674 -3.075 -24.871 1.00 96.38 72 LYS A N 1
ATOM 535 C CA . LYS A 1 72 ? 15.247 -3.531 -26.196 1.00 96.38 72 LYS A CA 1
ATOM 536 C C . LYS A 1 72 ? 13.762 -3.245 -26.424 1.00 96.38 72 LYS A C 1
ATOM 538 O O . LYS A 1 72 ? 13.413 -2.774 -27.503 1.00 96.38 72 LYS A O 1
ATOM 543 N N . ALA A 1 73 ? 12.919 -3.512 -25.431 1.00 96.38 73 ALA A N 1
ATOM 544 C CA . ALA A 1 73 ? 11.495 -3.208 -25.487 1.00 96.38 73 ALA A CA 1
ATOM 545 C C . ALA A 1 73 ? 11.244 -1.692 -25.518 1.00 96.38 73 ALA A C 1
ATOM 547 O O . ALA A 1 73 ? 10.511 -1.234 -26.386 1.00 96.38 73 ALA A O 1
ATOM 548 N N . ALA A 1 74 ? 11.938 -0.908 -24.685 1.00 95.25 74 ALA A N 1
ATOM 549 C CA . ALA A 1 74 ? 11.846 0.553 -24.648 1.00 95.25 74 ALA A CA 1
ATOM 550 C C . ALA A 1 74 ? 12.127 1.186 -26.019 1.00 95.25 74 ALA A C 1
ATOM 552 O O . ALA A 1 74 ? 11.354 2.011 -26.491 1.00 95.25 74 ALA A O 1
ATOM 553 N N . LYS A 1 75 ? 13.181 0.735 -26.711 1.00 94.06 75 LYS A N 1
ATOM 554 C CA . LYS A 1 75 ? 13.481 1.175 -28.086 1.00 94.06 75 LYS A CA 1
ATOM 555 C C . LYS A 1 75 ? 12.396 0.791 -29.090 1.00 94.06 75 LYS A C 1
ATOM 557 O O . LYS A 1 75 ? 12.179 1.513 -30.053 1.00 94.06 75 LYS A O 1
ATOM 562 N N . GLY A 1 76 ? 11.705 -0.327 -28.866 1.00 92.62 76 GLY A N 1
ATOM 563 C CA . GLY A 1 76 ? 10.590 -0.769 -29.702 1.00 92.62 76 GLY A CA 1
ATOM 564 C C . GLY A 1 76 ? 9.394 0.188 -29.703 1.00 92.62 76 GLY A C 1
ATOM 565 O O . GLY A 1 76 ? 8.630 0.170 -30.664 1.00 92.62 76 GLY A O 1
ATOM 566 N N . TYR A 1 77 ? 9.254 1.038 -28.678 1.00 90.62 77 TYR A N 1
ATOM 567 C CA . TYR A 1 77 ? 8.223 2.079 -28.635 1.00 90.62 77 TYR A CA 1
ATOM 568 C C . TYR A 1 77 ? 8.548 3.278 -29.544 1.00 90.62 77 TYR A C 1
ATOM 570 O O . TYR A 1 77 ? 7.634 3.997 -29.929 1.00 90.62 77 TYR A O 1
ATOM 578 N N . GLY A 1 78 ? 9.818 3.493 -29.913 1.00 86.62 78 GLY A N 1
ATOM 579 C CA . GLY A 1 78 ? 10.250 4.592 -30.791 1.00 86.62 78 GLY A CA 1
ATOM 580 C C . GLY A 1 78 ? 10.225 5.989 -30.155 1.00 86.62 78 GLY A C 1
ATOM 581 O O . GLY A 1 78 ? 10.679 6.943 -30.776 1.00 86.62 78 GLY A O 1
ATOM 582 N N . GLU A 1 79 ? 9.745 6.111 -28.920 1.00 89.69 79 GLU A N 1
ATOM 583 C CA . GLU A 1 79 ? 9.652 7.362 -28.167 1.00 89.69 79 GLU A CA 1
ATOM 584 C C . GLU A 1 79 ? 10.765 7.475 -27.115 1.00 89.69 79 GLU A C 1
ATOM 586 O O . GLU A 1 79 ? 11.496 6.519 -26.832 1.00 89.69 79 GLU A O 1
ATOM 591 N N . LYS A 1 80 ? 10.884 8.655 -26.495 1.00 94.31 80 LYS A N 1
ATOM 592 C CA . LYS A 1 80 ? 11.708 8.807 -25.294 1.00 94.31 80 LYS A CA 1
ATOM 593 C C . LYS A 1 80 ? 11.160 7.886 -24.199 1.00 94.31 80 LYS A C 1
ATOM 595 O O . LYS A 1 80 ? 9.980 7.937 -23.882 1.00 94.31 80 LYS A O 1
ATOM 600 N N . ALA A 1 81 ? 12.032 7.102 -23.575 1.00 96.12 81 ALA A N 1
ATOM 601 C CA . ALA A 1 81 ? 11.657 6.215 -22.481 1.00 96.12 81 ALA A CA 1
ATOM 602 C C . ALA A 1 81 ? 12.667 6.277 -21.331 1.00 96.12 81 ALA A C 1
ATOM 604 O O . ALA A 1 81 ? 13.810 6.707 -21.481 1.00 96.12 81 ALA A O 1
ATOM 605 N N . ILE A 1 82 ? 12.246 5.825 -20.160 1.00 96.56 82 ILE A N 1
ATOM 606 C CA . ILE A 1 82 ? 13.074 5.612 -18.981 1.00 96.56 82 ILE A CA 1
ATOM 607 C C . ILE A 1 82 ? 13.007 4.131 -18.647 1.00 96.56 82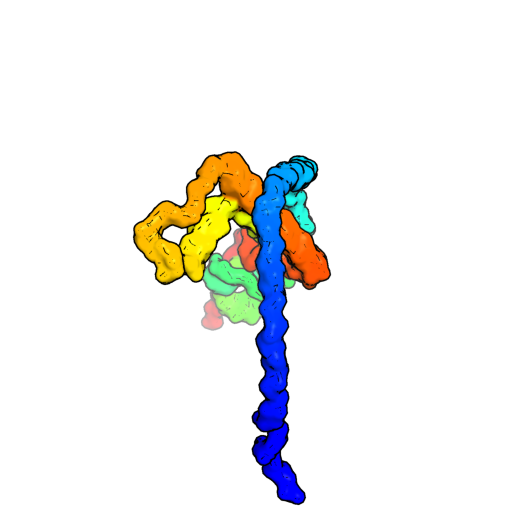 ILE A C 1
ATOM 609 O O . ILE A 1 82 ? 11.930 3.558 -18.529 1.00 96.56 82 ILE A O 1
ATOM 613 N N . VAL A 1 83 ? 14.172 3.526 -18.466 1.00 97.44 83 VAL A N 1
ATOM 614 C CA . VAL A 1 83 ? 14.320 2.164 -17.966 1.00 97.44 83 VAL A CA 1
ATOM 615 C C . VAL A 1 83 ? 14.937 2.252 -16.577 1.00 97.44 83 VAL A C 1
ATOM 617 O O . VAL A 1 83 ? 15.933 2.950 -16.393 1.00 97.44 83 VAL A O 1
ATOM 620 N N . ALA A 1 84 ? 14.350 1.596 -15.582 1.00 97.69 84 ALA A N 1
ATOM 621 C CA . ALA A 1 84 ? 14.897 1.580 -14.227 1.00 97.69 84 ALA A CA 1
ATOM 622 C C . ALA A 1 84 ? 14.643 0.241 -13.543 1.00 97.69 84 ALA A C 1
ATOM 624 O O . ALA A 1 84 ? 13.686 -0.461 -13.857 1.00 97.69 84 ALA A O 1
ATOM 625 N N . GLU A 1 85 ? 15.498 -0.102 -12.590 1.00 97.62 85 GLU A N 1
ATOM 626 C CA . GLU A 1 85 ? 15.288 -1.255 -11.732 1.00 97.62 85 GLU A CA 1
ATOM 627 C C . GLU A 1 85 ? 14.464 -0.808 -10.520 1.00 97.62 85 GLU A C 1
ATOM 629 O O . GLU A 1 85 ? 14.888 0.048 -9.739 1.00 97.62 85 GLU A O 1
ATOM 634 N N . CYS A 1 86 ? 13.273 -1.369 -10.365 1.00 96.38 86 CYS A N 1
ATOM 635 C CA . CYS A 1 86 ? 12.311 -0.978 -9.350 1.00 96.38 86 CYS A CA 1
ATOM 636 C C . CYS A 1 86 ? 11.989 -2.151 -8.428 1.00 96.38 86 CYS A C 1
ATOM 638 O O . CYS A 1 86 ? 11.957 -3.312 -8.846 1.00 96.38 86 CYS A O 1
ATOM 640 N N . GLN A 1 87 ? 11.728 -1.831 -7.166 1.00 95.06 87 GLN A N 1
ATOM 641 C CA . GLN A 1 87 ? 11.219 -2.775 -6.185 1.00 95.06 87 GLN A CA 1
ATOM 642 C C . GLN A 1 87 ? 9.794 -2.367 -5.819 1.00 95.06 87 GLN A C 1
ATOM 644 O O . GLN A 1 87 ? 9.563 -1.275 -5.290 1.00 95.06 87 GLN A O 1
ATOM 649 N N . GLN A 1 88 ? 8.839 -3.243 -6.124 1.00 93.94 88 GLN A N 1
ATOM 650 C CA . GLN A 1 88 ? 7.455 -3.089 -5.680 1.00 93.94 88 GLN A CA 1
ATOM 651 C C . GLN A 1 88 ? 7.366 -3.090 -4.149 1.00 93.94 88 GLN A C 1
ATOM 653 O O . GLN A 1 88 ? 8.294 -3.494 -3.444 1.00 93.94 88 GLN A O 1
ATOM 658 N N . GLN A 1 89 ? 6.243 -2.599 -3.641 1.00 92.00 89 GLN A N 1
ATOM 659 C CA . GLN A 1 89 ? 5.931 -2.590 -2.219 1.00 92.00 89 GLN A CA 1
ATOM 660 C C . GLN A 1 89 ? 4.444 -2.847 -2.020 1.00 92.00 89 GLN A C 1
ATOM 662 O O . GLN A 1 89 ? 3.646 -2.604 -2.925 1.00 92.00 89 GLN A O 1
ATOM 667 N N . ASP A 1 90 ? 4.076 -3.264 -0.817 1.00 92.00 90 ASP A N 1
ATOM 668 C CA . ASP A 1 90 ? 2.692 -3.196 -0.367 1.00 92.00 90 ASP A CA 1
ATOM 669 C C . ASP A 1 90 ? 2.398 -1.828 0.257 1.00 92.00 90 ASP A C 1
ATOM 671 O O . ASP A 1 90 ? 3.298 -1.167 0.784 1.00 92.00 90 ASP A O 1
ATOM 675 N N . PHE A 1 91 ? 1.135 -1.402 0.219 1.00 90.12 91 PHE A N 1
ATOM 676 C CA . PHE A 1 91 ? 0.675 -0.273 1.028 1.00 90.12 91 PHE A CA 1
ATOM 677 C C . PHE A 1 91 ? 0.199 -0.742 2.409 1.00 90.12 91 PHE A C 1
ATOM 679 O O . PHE A 1 91 ? -0.203 -1.889 2.605 1.00 90.12 91 PHE A O 1
ATOM 686 N N . SER A 1 92 ? 0.251 0.163 3.386 1.00 90.31 92 SER A N 1
ATOM 687 C CA . SER A 1 92 ? -0.212 -0.117 4.745 1.00 90.31 92 SER A CA 1
ATOM 688 C C . SER A 1 92 ? -1.736 -0.041 4.833 1.00 90.31 92 SER A C 1
ATOM 690 O O . SER A 1 92 ? -2.336 0.907 4.331 1.00 90.31 92 SER A O 1
ATOM 692 N N . LEU A 1 93 ? -2.346 -1.005 5.527 1.00 93.12 93 LEU A N 1
ATOM 693 C CA . LEU A 1 93 ? -3.764 -0.985 5.913 1.00 93.12 93 LEU A CA 1
ATOM 694 C C . LEU A 1 93 ? -4.006 -0.267 7.249 1.00 93.12 93 LEU A C 1
ATOM 696 O O . LEU A 1 93 ? -5.110 -0.323 7.786 1.00 93.12 93 LEU A O 1
ATOM 700 N N . HIS A 1 94 ? -2.975 0.371 7.804 1.00 94.88 94 HIS A N 1
ATOM 701 C CA . HIS A 1 94 ? -3.071 1.076 9.073 1.00 94.88 94 HIS A CA 1
ATOM 702 C C . HIS A 1 94 ? -4.096 2.210 9.017 1.00 94.88 94 HIS A C 1
ATOM 704 O O . HIS A 1 94 ? -4.093 3.018 8.089 1.00 94.88 94 HIS A O 1
ATOM 710 N N . VAL A 1 95 ? -4.924 2.283 10.057 1.00 95.06 95 VAL A N 1
ATOM 711 C CA . VAL A 1 95 ? -5.926 3.327 10.254 1.00 95.06 95 VAL A CA 1
ATOM 712 C C . VAL A 1 95 ? -5.687 4.007 11.598 1.00 95.06 95 VAL A C 1
ATOM 714 O O . VAL A 1 95 ? -5.561 3.338 12.627 1.00 95.06 95 VAL A O 1
ATOM 717 N N . TYR A 1 96 ? -5.667 5.340 11.601 1.00 96.44 96 TYR A N 1
ATOM 718 C CA . TYR A 1 96 ? -5.651 6.123 12.832 1.00 96.44 96 TYR A CA 1
ATOM 719 C C . TYR A 1 96 ? -7.060 6.212 13.418 1.00 96.44 96 TYR A C 1
ATOM 721 O O . TYR A 1 96 ? -8.033 6.425 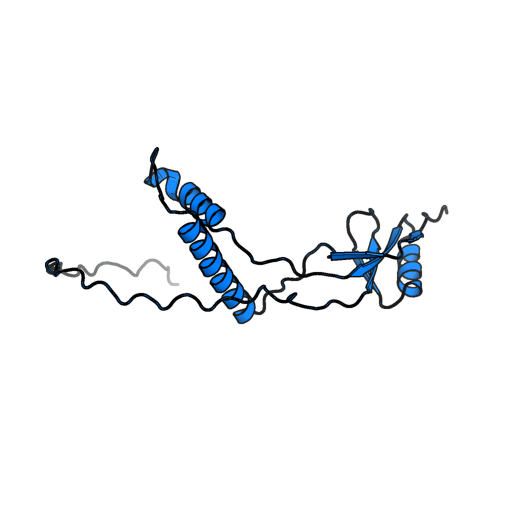12.696 1.00 96.44 96 TYR A O 1
ATOM 729 N N . GLY A 1 97 ? -7.192 6.094 14.741 1.00 96.12 97 GLY A N 1
ATOM 730 C CA . GLY A 1 97 ? -8.501 6.225 15.386 1.00 96.12 97 GLY A CA 1
ATOM 731 C C . GLY A 1 97 ? -9.139 7.598 15.196 1.00 96.12 97 GLY A C 1
ATOM 732 O O . GLY A 1 97 ? -10.359 7.683 15.084 1.00 96.12 97 GLY A O 1
ATOM 733 N N . SER A 1 98 ? -8.332 8.658 15.079 1.00 95.12 98 SER A N 1
ATOM 734 C CA . SER A 1 98 ? -8.806 10.003 14.734 1.00 95.12 98 SER A CA 1
ATOM 735 C C . SER A 1 98 ? -9.573 10.022 13.416 1.00 95.12 98 SER A C 1
ATOM 737 O O . SER A 1 98 ? -10.641 10.619 13.355 1.00 95.12 98 SER A O 1
ATOM 739 N N . ASP A 1 99 ? -9.076 9.315 12.401 1.00 96.38 99 ASP A N 1
ATOM 740 C CA . ASP A 1 99 ? -9.684 9.285 11.069 1.00 96.38 99 ASP A CA 1
ATOM 741 C C . ASP A 1 99 ? -11.011 8.517 11.108 1.00 96.38 99 ASP A C 1
ATOM 743 O O . ASP A 1 99 ? -11.977 8.883 10.442 1.00 96.38 99 ASP A O 1
ATOM 747 N N . VAL A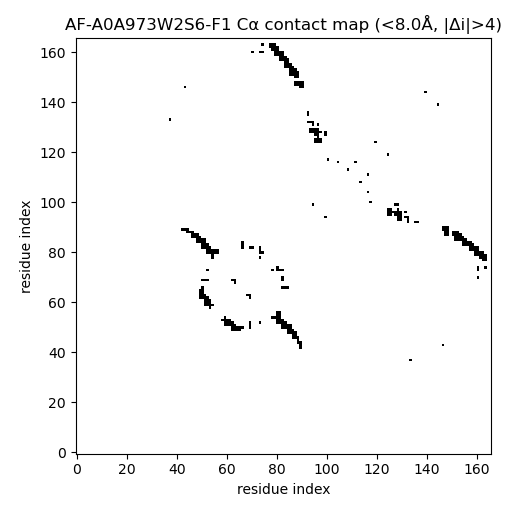 1 100 ? -11.091 7.473 11.944 1.00 96.31 100 VAL A N 1
ATOM 748 C CA . VAL A 1 100 ? -12.343 6.741 12.192 1.00 96.31 100 VAL A CA 1
ATOM 749 C C . VAL A 1 100 ? -13.371 7.651 12.858 1.00 96.31 100 VAL A C 1
ATOM 751 O O . VAL A 1 100 ? -14.525 7.673 12.436 1.00 96.31 100 VAL A O 1
ATOM 754 N N . ILE A 1 101 ? -12.970 8.402 13.884 1.00 94.62 101 ILE A N 1
ATOM 755 C CA . ILE A 1 101 ? -13.855 9.324 14.608 1.00 94.62 101 ILE A CA 1
ATOM 756 C C . ILE A 1 101 ? -14.336 10.444 13.682 1.00 94.62 101 ILE A C 1
ATOM 758 O O . ILE A 1 101 ? -15.530 10.736 13.651 1.00 94.62 101 ILE A O 1
ATOM 762 N N . GLU A 1 102 ? -13.437 11.028 12.888 1.00 92.88 102 GLU A N 1
ATOM 763 C CA . GLU A 1 102 ? -13.779 12.054 11.902 1.00 92.88 102 GLU A CA 1
ATOM 764 C C . GLU A 1 102 ? -14.755 11.515 10.850 1.00 92.88 102 GLU A C 1
ATOM 766 O O . GLU A 1 102 ? -15.782 12.137 10.584 1.00 92.88 102 GLU A O 1
ATOM 771 N N . MET A 1 103 ? -14.498 10.322 10.308 1.00 95.19 103 MET A N 1
ATOM 772 C CA . MET A 1 103 ? -15.405 9.668 9.365 1.00 95.19 103 MET A CA 1
ATOM 773 C C . MET A 1 103 ? -16.785 9.409 9.989 1.00 95.19 103 MET A C 1
ATOM 775 O O . MET A 1 103 ? -17.808 9.590 9.328 1.00 95.19 103 MET A O 1
ATOM 779 N N . LEU A 1 104 ? -16.843 8.980 11.255 1.00 93.69 104 LEU A N 1
ATOM 780 C CA . LEU A 1 104 ? -18.112 8.787 11.959 1.00 93.69 104 LEU A CA 1
ATOM 781 C C . LEU A 1 104 ? -18.858 10.111 12.137 1.00 93.69 104 LEU A C 1
ATOM 783 O O . LEU A 1 104 ? -20.070 10.129 11.944 1.00 93.69 104 LEU A O 1
ATOM 787 N N . TYR A 1 105 ? -18.159 11.202 12.449 1.00 92.25 105 TYR A N 1
ATOM 788 C CA . TYR A 1 105 ? -18.771 12.525 12.532 1.00 92.25 105 TYR A CA 1
ATOM 789 C C . TYR A 1 105 ? -19.351 12.956 11.180 1.00 92.25 105 TYR A C 1
ATOM 791 O O . TYR A 1 105 ? -20.545 13.222 11.094 1.00 92.25 105 TYR A O 1
ATOM 799 N N . GLN A 1 106 ? -18.550 12.922 10.110 1.00 92.19 106 GLN A N 1
ATOM 800 C CA . GLN A 1 106 ? -18.980 13.312 8.760 1.00 92.19 106 GLN A CA 1
ATOM 801 C C . GLN A 1 106 ? -20.195 12.506 8.275 1.00 92.19 106 GLN A C 1
ATOM 803 O O . GLN A 1 106 ? -21.102 13.049 7.653 1.00 92.19 106 GLN A O 1
ATOM 808 N N . ASN A 1 107 ? -20.245 11.209 8.590 1.00 94.25 107 ASN A N 1
ATOM 809 C CA . ASN A 1 107 ? -21.353 10.345 8.182 1.00 94.25 107 ASN A CA 1
ATOM 810 C C . ASN A 1 107 ? -22.655 10.582 8.962 1.00 94.25 107 ASN A C 1
ATOM 812 O O . ASN A 1 107 ? -23.702 10.117 8.517 1.00 94.25 107 ASN A O 1
ATOM 816 N N . ASN A 1 108 ? -22.597 11.234 10.125 1.00 92.31 108 ASN A N 1
ATOM 817 C CA . ASN A 1 108 ? -23.744 11.410 11.019 1.00 92.31 108 ASN A CA 1
ATOM 818 C C . ASN A 1 108 ? -24.010 12.890 11.344 1.00 92.31 108 ASN A C 1
ATOM 820 O O . ASN A 1 108 ? -24.836 13.180 12.205 1.00 92.31 108 ASN A O 1
ATOM 824 N N . GLU A 1 109 ? -23.327 13.827 10.682 1.00 92.19 109 GLU A N 1
ATOM 825 C CA . GLU A 1 109 ? -23.379 15.264 10.985 1.00 92.19 109 GLU A CA 1
ATOM 826 C C . GLU A 1 109 ? -24.820 15.800 10.987 1.00 92.19 109 GLU A C 1
ATOM 828 O O . GLU A 1 109 ? -25.209 16.529 11.897 1.00 92.19 109 GLU A O 1
ATOM 833 N N . GLU A 1 110 ? -25.645 15.366 10.028 1.00 93.19 110 GLU A N 1
ATOM 834 C CA . GLU A 1 110 ? -27.058 15.761 9.935 1.00 93.19 110 GLU A CA 1
ATOM 835 C C . GLU A 1 110 ? -27.902 15.294 11.136 1.00 93.19 110 GLU A C 1
ATOM 837 O O . GLU A 1 110 ? -28.831 15.995 11.541 1.00 93.19 110 GLU A O 1
ATOM 842 N N . ASP A 1 111 ? -27.576 14.133 11.714 1.00 92.25 111 ASP A N 1
ATOM 843 C CA . ASP A 1 111 ? -28.300 13.542 12.846 1.00 92.25 111 ASP A CA 1
ATOM 844 C C . ASP A 1 111 ? -27.802 14.076 14.198 1.00 92.25 111 ASP A C 1
ATOM 846 O O . ASP A 1 111 ? -28.580 14.217 15.145 1.00 92.25 111 ASP A O 1
ATOM 850 N N . ILE A 1 112 ? -26.502 14.366 14.302 1.00 86.44 112 ILE A N 1
ATOM 851 C CA . ILE A 1 112 ? -25.860 14.880 15.520 1.00 86.44 112 ILE A CA 1
ATOM 852 C C . ILE A 1 112 ? -26.149 16.376 15.691 1.00 86.44 112 ILE A C 1
ATOM 854 O O . ILE A 1 112 ? -26.383 16.843 16.809 1.00 86.44 112 ILE A O 1
ATOM 858 N N . GLY A 1 113 ? -26.140 17.122 14.583 1.00 86.75 113 GLY A N 1
ATOM 859 C CA . GLY A 1 113 ? -26.159 18.578 14.575 1.00 86.75 113 GLY A CA 1
ATOM 860 C C . GLY A 1 113 ? -24.862 19.202 15.104 1.00 86.75 113 GLY A C 1
ATOM 861 O O . GLY A 1 113 ? -23.824 18.550 15.241 1.00 86.75 113 GLY A O 1
ATOM 862 N N . ASP A 1 114 ? -24.931 20.494 15.428 1.00 79.81 114 ASP A N 1
ATOM 863 C CA . ASP A 1 114 ? -23.802 21.248 15.975 1.00 79.81 114 ASP A CA 1
ATOM 864 C C . ASP A 1 114 ? -23.564 20.853 17.444 1.00 79.81 114 ASP A C 1
ATOM 866 O O . ASP A 1 114 ? -24.185 21.392 18.365 1.00 79.81 114 ASP A O 1
ATOM 870 N N . GLY A 1 115 ? -22.672 19.891 17.683 1.00 75.00 115 GLY A N 1
ATOM 871 C CA . GLY A 1 115 ? -22.368 19.419 19.030 1.00 75.00 115 GLY A CA 1
ATOM 872 C C . GLY A 1 115 ? -21.142 18.517 19.121 1.00 75.00 115 GLY A C 1
ATOM 873 O O . GLY A 1 115 ? -20.638 17.995 18.128 1.00 75.00 115 GLY A O 1
ATOM 874 N N . GLU A 1 116 ? -20.662 18.340 20.352 1.00 72.12 116 GLU A N 1
ATOM 875 C CA . GLU A 1 116 ? -19.617 17.371 20.669 1.00 72.12 116 GLU A CA 1
ATOM 876 C C . GLU A 1 116 ? -20.186 15.954 20.511 1.00 72.12 116 GLU A C 1
ATOM 878 O O . GLU A 1 116 ? -21.123 15.561 21.205 1.00 72.12 116 GLU A O 1
ATOM 883 N N . PHE A 1 117 ? -19.656 15.215 19.538 1.00 77.00 117 PHE A N 1
ATOM 884 C CA . PHE A 1 117 ? -20.188 13.915 19.129 1.00 77.00 117 PHE A CA 1
ATOM 885 C C . PHE A 1 117 ? -19.556 12.743 19.880 1.00 77.00 117 PHE A C 1
ATOM 887 O O . PHE A 1 117 ? -20.246 11.808 20.288 1.00 77.00 117 PHE A O 1
ATOM 894 N N . PHE A 1 118 ? -18.231 12.773 20.019 1.00 79.94 118 PHE A N 1
ATOM 895 C CA . PHE A 1 118 ? -17.451 11.614 20.429 1.00 79.94 118 PHE A CA 1
ATOM 896 C C . PHE A 1 118 ? -16.225 12.059 21.229 1.00 79.94 118 PHE A C 1
ATOM 898 O O . PHE A 1 118 ? -15.165 12.326 20.665 1.00 79.94 118 PHE A O 1
ATOM 905 N N . ASP A 1 119 ? -16.390 12.167 22.547 1.00 89.00 119 ASP A N 1
ATOM 906 C CA . ASP A 1 119 ? -15.296 12.488 23.465 1.00 89.00 119 ASP A CA 1
ATOM 907 C C . ASP A 1 119 ? -14.557 11.204 23.868 1.00 89.00 119 ASP A C 1
ATOM 909 O O . ASP A 1 119 ? -15.156 10.251 24.379 1.00 89.00 119 ASP A O 1
ATOM 913 N N . CYS A 1 120 ? -13.253 11.156 23.600 1.00 93.44 120 CYS A N 1
ATOM 914 C CA . CYS A 1 120 ? -12.390 10.048 23.987 1.00 93.44 120 CYS A CA 1
ATOM 915 C C . CYS A 1 120 ? -10.962 10.533 24.248 1.00 93.44 120 CYS A C 1
ATOM 917 O O . CYS A 1 120 ? -10.499 11.531 23.689 1.00 93.44 120 CYS A O 1
ATOM 919 N N . THR A 1 121 ? -10.234 9.807 25.097 1.00 96.31 121 THR A N 1
ATOM 920 C CA . THR A 1 121 ? -8.815 10.095 25.322 1.00 96.31 121 THR A CA 1
ATOM 921 C C . THR A 1 121 ? -7.975 9.669 24.120 1.00 96.31 121 THR A C 1
ATOM 923 O O . THR A 1 121 ? -8.398 8.872 23.277 1.00 96.31 121 THR A O 1
ATOM 926 N N . LYS A 1 122 ? -6.729 10.153 24.059 1.00 95.56 122 LYS A N 1
ATOM 927 C CA . LYS A 1 122 ? -5.784 9.741 23.017 1.00 95.56 122 LYS A CA 1
ATOM 928 C C . LYS A 1 122 ? -5.586 8.222 23.010 1.00 95.56 122 LYS A C 1
ATOM 930 O O . LYS A 1 122 ? -5.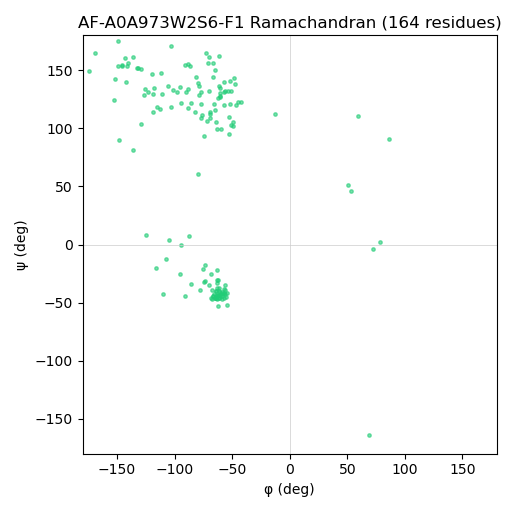550 7.620 21.946 1.00 95.56 122 LYS A O 1
ATOM 935 N N . GLU A 1 123 ? -5.483 7.607 24.183 1.00 97.44 123 GLU A N 1
ATOM 936 C CA . GLU A 1 123 ? -5.272 6.166 24.328 1.00 97.44 123 GLU A CA 1
ATOM 937 C C . GLU A 1 123 ? -6.456 5.369 23.773 1.00 97.44 123 GLU A C 1
ATOM 939 O O . GLU A 1 123 ? -6.248 4.377 23.082 1.00 97.44 123 GLU A O 1
ATOM 944 N N . GLN A 1 124 ? -7.687 5.835 24.009 1.00 96.88 124 GLN A N 1
ATOM 945 C CA . GLN A 1 124 ? -8.896 5.217 23.458 1.00 96.88 124 GLN A CA 1
ATOM 946 C C . GLN A 1 124 ? -8.970 5.368 21.933 1.00 96.88 124 GLN A C 1
ATOM 948 O O . GLN A 1 124 ? -9.364 4.436 21.236 1.00 96.88 124 GLN A O 1
ATOM 953 N N . SER A 1 125 ? -8.563 6.524 21.403 1.00 95.75 125 SER A N 1
ATOM 954 C CA . SER A 1 125 ? -8.456 6.737 19.957 1.00 95.75 125 SER A CA 1
ATOM 955 C C . SER A 1 125 ? -7.389 5.826 19.333 1.00 95.75 125 SER A C 1
ATOM 957 O O . SER A 1 125 ? -7.652 5.139 18.348 1.00 95.75 125 SER A O 1
ATOM 959 N N . ASP A 1 126 ? -6.203 5.728 19.936 1.00 96.38 126 ASP A N 1
ATOM 960 C CA . ASP A 1 126 ? -5.148 4.827 19.465 1.00 96.38 126 ASP A CA 1
ATOM 961 C C . ASP A 1 126 ? -5.621 3.357 19.483 1.00 96.38 126 ASP A C 1
ATOM 963 O O . ASP A 1 126 ? -5.398 2.626 18.515 1.00 96.38 126 ASP A O 1
ATOM 967 N N . GLU A 1 127 ? -6.313 2.934 20.548 1.00 97.31 127 GLU A N 1
ATOM 968 C CA . GLU A 1 127 ? -6.915 1.598 20.665 1.00 97.31 127 GLU A CA 1
ATOM 969 C C . GLU A 1 127 ? -7.957 1.347 19.563 1.00 97.31 127 GLU A C 1
ATOM 971 O O . GLU A 1 127 ? -7.923 0.304 18.907 1.00 97.31 127 GLU A O 1
ATOM 976 N N . LEU A 1 128 ? -8.836 2.316 19.287 1.00 96.00 128 LEU A N 1
ATOM 977 C CA . LEU A 1 128 ? -9.807 2.230 18.194 1.00 96.00 128 LEU A CA 1
ATOM 978 C C . LEU A 1 128 ? -9.116 2.013 16.840 1.00 96.00 128 LEU A C 1
ATOM 980 O O . LEU A 1 128 ? -9.518 1.131 16.077 1.00 96.00 128 LEU A O 1
ATOM 984 N N . GLY A 1 129 ? -8.057 2.776 16.551 1.00 96.19 129 GLY A N 1
ATOM 985 C CA . GLY A 1 129 ? -7.270 2.619 15.325 1.00 96.19 129 GLY A CA 1
ATOM 986 C C . GLY A 1 129 ? -6.662 1.220 15.191 1.00 96.19 129 GLY A C 1
ATOM 987 O O . GLY A 1 129 ? -6.715 0.613 14.118 1.00 96.19 129 GLY A O 1
ATOM 988 N N . GLN A 1 130 ? -6.156 0.656 16.291 1.00 96.25 130 GLN A N 1
ATOM 989 C CA . GLN A 1 130 ? -5.615 -0.708 16.320 1.00 96.25 130 GLN A CA 1
ATOM 990 C C . GLN A 1 130 ? -6.690 -1.764 16.043 1.00 96.25 130 GLN A C 1
ATOM 992 O O . GLN A 1 130 ? -6.473 -2.652 15.216 1.00 96.25 130 GLN A O 1
ATOM 997 N N . VAL A 1 131 ? -7.858 -1.656 16.684 1.00 97.50 131 VAL A N 1
ATOM 998 C CA . VAL A 1 131 ? -8.979 -2.592 16.489 1.00 97.50 131 VAL A CA 1
ATOM 999 C C . VAL A 1 131 ? -9.465 -2.569 15.039 1.00 97.50 131 VAL A C 1
ATOM 1001 O O . VAL A 1 131 ? -9.648 -3.625 14.429 1.00 97.50 131 VAL A O 1
ATOM 1004 N N . VAL A 1 132 ? -9.639 -1.377 14.462 1.00 97.19 132 VAL A N 1
ATOM 1005 C CA . VAL A 1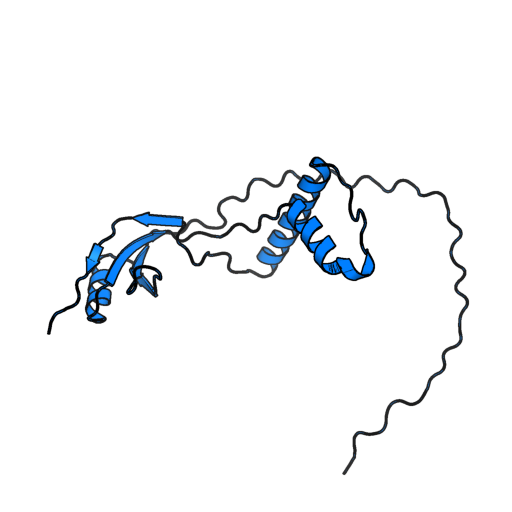 132 ? -10.084 -1.220 13.069 1.00 97.19 132 VAL A CA 1
ATOM 1006 C C . VAL A 1 132 ? -9.027 -1.735 12.092 1.00 97.19 132 VAL A C 1
ATOM 1008 O O . VAL A 1 132 ? -9.371 -2.495 11.186 1.00 97.19 132 VAL A O 1
ATOM 1011 N N . THR A 1 133 ? -7.749 -1.405 12.307 1.00 96.00 133 THR A N 1
ATOM 1012 C CA . THR A 1 133 ? -6.632 -1.923 11.497 1.00 96.00 133 THR A CA 1
ATOM 1013 C C . THR A 1 133 ? -6.644 -3.454 11.478 1.00 96.00 133 THR A C 1
ATOM 1015 O O . THR A 1 133 ? -6.699 -4.057 10.408 1.00 96.00 133 THR A O 1
ATOM 1018 N N . ALA A 1 134 ? -6.700 -4.095 12.651 1.00 94.31 134 ALA A N 1
ATOM 1019 C CA . ALA A 1 134 ? -6.703 -5.553 12.759 1.00 94.31 134 ALA A CA 1
ATOM 1020 C C . ALA A 1 134 ? -7.915 -6.198 12.058 1.00 94.31 134 ALA A C 1
ATOM 1022 O O . ALA A 1 134 ? -7.793 -7.254 11.429 1.00 94.31 134 ALA A O 1
ATOM 1023 N N . ALA A 1 135 ? -9.091 -5.565 12.124 1.00 96.31 135 ALA A N 1
ATOM 1024 C CA . ALA A 1 135 ? -10.285 -6.041 11.431 1.00 96.31 135 ALA A CA 1
ATOM 1025 C C . ALA A 1 135 ? -10.139 -5.967 9.899 1.00 96.31 135 ALA A C 1
ATOM 1027 O O . ALA A 1 135 ? -10.514 -6.917 9.200 1.00 96.31 135 ALA A O 1
ATOM 1028 N N . ILE A 1 136 ? -9.574 -4.873 9.376 1.00 95.75 136 ILE A N 1
ATOM 1029 C CA . ILE A 1 136 ? -9.317 -4.692 7.940 1.00 95.75 136 ILE A CA 1
ATOM 1030 C C . ILE A 1 136 ? -8.286 -5.714 7.454 1.00 95.75 136 ILE A C 1
ATOM 1032 O O . ILE A 1 136 ? -8.524 -6.378 6.445 1.00 95.75 136 ILE A O 1
ATOM 1036 N N . GLU A 1 137 ? -7.186 -5.900 8.186 1.00 92.06 137 GLU A N 1
ATOM 1037 C CA . GLU A 1 137 ? -6.148 -6.887 7.865 1.00 92.06 137 GLU A CA 1
ATOM 1038 C C . GLU A 1 137 ? -6.715 -8.314 7.818 1.00 92.06 137 GLU A C 1
ATOM 1040 O O . GLU A 1 137 ? -6.502 -9.046 6.846 1.00 92.06 137 GLU A O 1
ATOM 1045 N N . ALA A 1 138 ? -7.509 -8.704 8.822 1.00 91.19 138 ALA A N 1
ATOM 1046 C CA . ALA A 1 138 ? -8.152 -10.016 8.862 1.00 91.19 138 ALA A CA 1
ATOM 1047 C C . ALA A 1 138 ? -9.117 -10.226 7.682 1.00 91.19 138 ALA A C 1
ATOM 1049 O O . ALA A 1 138 ? -9.168 -11.312 7.090 1.00 91.19 138 ALA A O 1
ATOM 1050 N N . TRP A 1 139 ? -9.875 -9.190 7.311 1.00 95.44 139 TRP A N 1
ATOM 1051 C CA . TRP A 1 139 ? -10.768 -9.235 6.158 1.00 95.44 139 TRP A CA 1
ATOM 1052 C C . TRP A 1 139 ? -9.990 -9.335 4.838 1.00 95.44 139 TRP A C 1
ATOM 1054 O O . TRP A 1 139 ? -10.281 -10.215 4.021 1.00 95.44 139 TRP A O 1
ATOM 1064 N N . ALA A 1 140 ? -8.953 -8.516 4.652 1.00 92.81 140 ALA A N 1
ATOM 1065 C CA . ALA A 1 140 ? -8.099 -8.539 3.469 1.00 92.81 140 ALA A CA 1
ATOM 1066 C C . ALA A 1 140 ? -7.429 -9.909 3.277 1.00 92.81 140 ALA A C 1
ATOM 1068 O O . ALA A 1 140 ? -7.471 -10.469 2.178 1.00 92.81 140 ALA A O 1
ATOM 1069 N N . ALA A 1 141 ? -6.905 -10.501 4.356 1.00 89.12 141 ALA A N 1
ATOM 1070 C CA . ALA A 1 141 ? -6.303 -11.831 4.341 1.00 89.12 141 ALA A CA 1
ATOM 1071 C C . ALA A 1 141 ? -7.320 -12.925 3.977 1.00 89.12 141 ALA A C 1
ATOM 1073 O O . ALA A 1 141 ? -7.064 -13.754 3.098 1.00 89.12 141 ALA A O 1
ATOM 1074 N N . LYS A 1 142 ? -8.510 -12.907 4.596 1.00 91.69 142 LYS A N 1
ATOM 1075 C CA . LYS A 1 142 ? -9.603 -13.852 4.299 1.00 91.69 142 LYS A CA 1
ATOM 1076 C C . LYS A 1 142 ? -9.993 -13.831 2.821 1.00 91.69 142 LYS A C 1
ATOM 1078 O O . LYS A 1 142 ? -10.291 -14.879 2.245 1.00 91.69 142 LYS A O 1
ATOM 1083 N N . HIS A 1 143 ? -10.005 -12.646 2.221 1.00 94.50 143 HIS A N 1
ATOM 1084 C CA . HIS A 1 143 ? -10.416 -12.438 0.837 1.00 94.50 143 HIS A CA 1
ATOM 1085 C C . HIS A 1 143 ? -9.256 -12.433 -0.164 1.00 94.50 143 HIS A C 1
ATOM 1087 O O . HIS A 1 143 ? -9.509 -12.343 -1.363 1.00 94.50 143 HIS A O 1
ATOM 1093 N N . LYS A 1 144 ? -8.012 -12.612 0.305 1.00 90.38 144 LYS A N 1
ATOM 1094 C CA . LYS A 1 144 ? -6.793 -12.619 -0.517 1.00 90.38 144 LYS A CA 1
ATOM 1095 C C . LYS A 1 144 ? -6.681 -11.361 -1.380 1.00 90.38 144 LYS A C 1
ATOM 1097 O O . LYS A 1 144 ? -6.444 -11.449 -2.585 1.00 90.38 144 LYS A O 1
ATOM 1102 N N . LEU A 1 145 ? -6.923 -10.203 -0.772 1.00 90.62 145 LEU A N 1
ATOM 1103 C CA . LEU A 1 145 ? -6.818 -8.936 -1.483 1.00 90.62 145 LEU A CA 1
ATOM 1104 C C . LEU A 1 145 ? -5.374 -8.656 -1.888 1.00 90.62 145 LEU A C 1
ATOM 1106 O O . LEU A 1 145 ? -4.440 -8.976 -1.155 1.00 90.62 145 LEU A O 1
ATOM 1110 N N . ASN A 1 146 ? -5.213 -8.051 -3.063 1.00 90.25 146 ASN A N 1
ATOM 1111 C CA . ASN A 1 146 ? -3.922 -7.552 -3.505 1.00 90.25 146 ASN A CA 1
ATOM 1112 C C . ASN A 1 146 ? -3.616 -6.239 -2.774 1.00 90.25 146 ASN A C 1
ATOM 1114 O O . ASN A 1 146 ? -4.388 -5.288 -2.889 1.00 90.25 146 ASN A O 1
ATOM 1118 N N . LEU A 1 147 ? -2.502 -6.205 -2.045 1.00 92.19 147 LEU A N 1
ATOM 1119 C CA . LEU A 1 147 ? -2.028 -5.028 -1.314 1.00 92.19 147 LEU A CA 1
ATOM 1120 C C . LEU A 1 147 ? -0.839 -4.349 -1.998 1.00 92.19 147 LEU A C 1
ATOM 1122 O O . LEU A 1 147 ? -0.310 -3.371 -1.475 1.00 92.19 147 LEU A O 1
ATOM 1126 N N . THR A 1 148 ? -0.440 -4.827 -3.180 1.00 91.25 148 THR A N 1
ATOM 1127 C CA . THR A 1 148 ? 0.681 -4.249 -3.915 1.00 91.25 148 THR A CA 1
ATOM 1128 C C . THR A 1 148 ? 0.326 -2.833 -4.347 1.00 91.25 148 THR A C 1
ATOM 1130 O O . THR A 1 148 ? -0.665 -2.602 -5.044 1.00 91.25 148 THR A O 1
ATOM 1133 N N . ALA A 1 149 ? 1.136 -1.878 -3.903 1.00 88.31 149 ALA A N 1
ATOM 1134 C CA . ALA A 1 149 ? 1.001 -0.482 -4.255 1.00 88.31 149 ALA A CA 1
ATOM 1135 C C . ALA A 1 149 ? 1.253 -0.284 -5.752 1.00 88.31 149 ALA A C 1
ATOM 1137 O O . ALA A 1 149 ? 2.054 -0.978 -6.378 1.00 88.31 149 ALA A O 1
ATOM 1138 N N . TRP A 1 150 ? 0.594 0.725 -6.317 1.00 84.94 150 TRP A N 1
ATOM 1139 C CA . TRP A 1 150 ? 0.888 1.163 -7.680 1.00 84.94 150 TRP A CA 1
ATOM 1140 C C . TRP A 1 150 ? 2.276 1.817 -7.790 1.00 84.94 150 TRP A C 1
ATOM 1142 O O . TRP A 1 150 ? 2.899 1.797 -8.847 1.00 84.94 150 TRP A O 1
ATOM 1152 N N . THR A 1 151 ? 2.781 2.372 -6.688 1.00 87.94 151 THR A N 1
ATOM 1153 C CA . THR A 1 151 ? 4.108 2.981 -6.616 1.00 87.94 151 THR A CA 1
ATOM 1154 C C . THR A 1 151 ? 5.167 1.973 -6.187 1.00 87.94 151 THR A C 1
ATOM 1156 O O . THR A 1 151 ? 4.900 1.012 -5.464 1.00 87.94 151 THR A O 1
ATOM 1159 N N . PHE A 1 152 ? 6.411 2.231 -6.579 1.00 92.56 152 PHE A N 1
ATOM 1160 C CA . PHE A 1 152 ? 7.552 1.464 -6.092 1.00 92.56 152 PHE A CA 1
ATOM 1161 C C . PHE A 1 152 ? 8.001 1.951 -4.720 1.00 92.56 152 PHE A C 1
ATOM 1163 O O . PHE A 1 152 ? 8.005 3.151 -4.447 1.00 92.56 152 PHE A O 1
ATOM 1170 N N . GLY A 1 153 ? 8.438 1.018 -3.876 1.00 90.56 153 GLY A N 1
ATOM 1171 C CA . GLY A 1 153 ? 9.084 1.366 -2.613 1.00 90.56 153 GLY A CA 1
ATOM 1172 C C . GLY A 1 153 ? 10.504 1.871 -2.824 1.00 90.56 153 GLY A C 1
ATOM 1173 O O . GLY A 1 153 ? 10.979 2.720 -2.073 1.00 90.56 153 GLY A O 1
ATOM 1174 N N . GLN A 1 154 ? 11.189 1.361 -3.853 1.00 93.12 154 GLN A N 1
ATOM 1175 C CA . GLN A 1 154 ? 12.548 1.769 -4.197 1.00 93.12 154 GLN A CA 1
ATOM 1176 C C . GLN A 1 154 ? 12.785 1.738 -5.711 1.00 93.12 154 GLN A C 1
ATOM 1178 O O . GLN A 1 154 ? 12.159 0.979 -6.453 1.00 93.12 154 GLN A O 1
ATOM 1183 N N . THR A 1 155 ? 13.730 2.555 -6.173 1.00 94.56 155 THR A N 1
ATOM 1184 C CA . THR A 1 155 ? 14.145 2.638 -7.580 1.00 94.56 155 THR A CA 1
ATOM 1185 C C . THR A 1 155 ? 15.655 2.846 -7.657 1.00 94.56 155 THR A C 1
ATOM 1187 O O . THR A 1 155 ? 16.217 3.606 -6.867 1.00 94.56 155 THR A O 1
ATOM 1190 N N . ARG A 1 156 ? 16.325 2.178 -8.601 1.00 96.69 156 ARG A N 1
ATOM 1191 C CA . ARG A 1 156 ? 17.766 2.306 -8.860 1.00 96.69 156 ARG A CA 1
ATOM 1192 C C . ARG A 1 156 ? 18.096 2.073 -10.339 1.00 96.69 156 ARG A C 1
ATOM 1194 O O . ARG A 1 156 ? 17.221 1.727 -11.124 1.00 96.69 156 ARG A O 1
ATOM 1201 N N . ASN A 1 157 ? 19.365 2.272 -10.709 1.00 96.62 157 ASN A N 1
ATOM 1202 C CA . ASN A 1 157 ? 19.903 1.975 -12.046 1.00 96.62 157 ASN A CA 1
ATOM 1203 C C . ASN A 1 157 ? 19.062 2.571 -13.198 1.00 96.62 157 ASN A C 1
ATOM 1205 O O . ASN A 1 157 ? 18.653 1.871 -14.115 1.00 96.62 157 ASN A O 1
ATOM 1209 N N . ARG A 1 158 ? 18.765 3.876 -13.118 1.00 96.06 158 ARG A N 1
ATOM 1210 C CA . ARG A 1 158 ? 17.930 4.596 -14.093 1.00 96.06 158 ARG A CA 1
ATOM 1211 C C . ARG A 1 158 ? 18.719 4.951 -15.358 1.00 96.06 158 ARG A C 1
ATOM 1213 O O . ARG A 1 158 ? 19.740 5.631 -15.267 1.00 96.06 158 ARG A O 1
ATOM 1220 N N . THR A 1 159 ? 18.165 4.606 -16.515 1.00 95.81 159 THR A N 1
ATOM 1221 C CA . THR A 1 159 ? 18.705 4.881 -17.852 1.00 95.81 159 THR A CA 1
ATOM 1222 C C . THR A 1 159 ? 17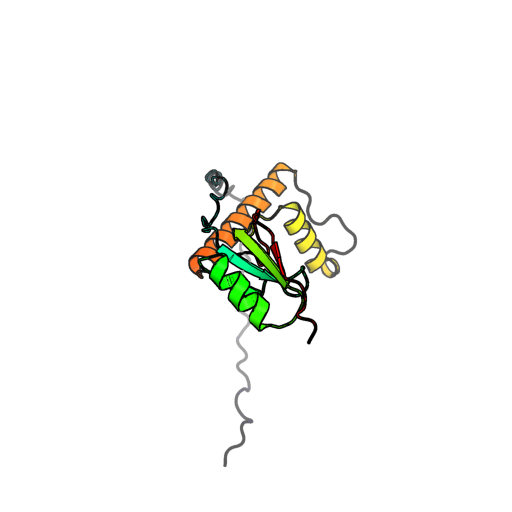.649 5.587 -18.706 1.00 95.81 159 THR A C 1
ATOM 1224 O O . THR A 1 159 ? 16.516 5.123 -18.809 1.00 95.81 159 THR A O 1
ATOM 1227 N N . GLU A 1 160 ? 18.009 6.711 -19.331 1.00 95.44 160 GLU A N 1
ATOM 1228 C CA . GLU A 1 160 ? 17.151 7.383 -20.316 1.00 95.44 160 GLU A CA 1
ATOM 1229 C C . GLU A 1 160 ? 17.444 6.851 -21.722 1.00 95.44 160 GLU A C 1
ATOM 1231 O O . GLU A 1 160 ? 18.598 6.785 -22.150 1.00 95.44 160 GLU A O 1
ATOM 1236 N N . ILE A 1 161 ? 16.388 6.489 -22.441 1.00 94.25 161 ILE A N 1
ATOM 1237 C CA . ILE A 1 161 ? 16.411 6.074 -23.838 1.00 94.25 161 ILE A CA 1
ATOM 1238 C C . ILE A 1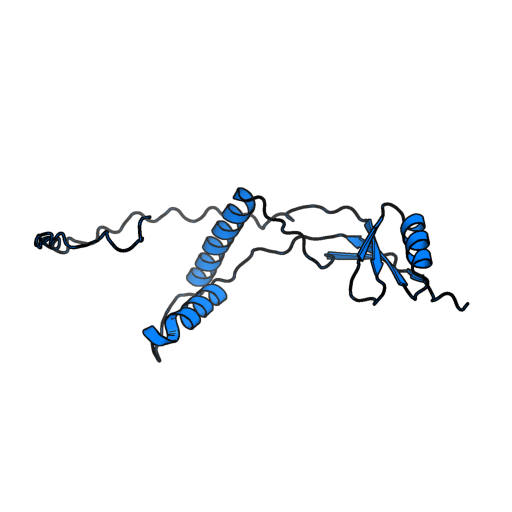 161 ? 15.905 7.259 -24.668 1.00 94.25 161 ILE A C 1
ATOM 1240 O O . ILE A 1 161 ? 14.782 7.715 -24.439 1.00 94.25 161 ILE A O 1
ATOM 1244 N N . PRO A 1 162 ? 16.720 7.813 -25.580 1.00 91.81 162 PRO A N 1
ATOM 1245 C CA . PRO A 1 162 ? 16.287 8.911 -26.432 1.00 91.81 162 PRO A CA 1
ATOM 1246 C C . PRO A 1 162 ? 15.270 8.429 -27.472 1.00 91.81 162 PRO A C 1
ATOM 1248 O O . PRO A 1 162 ? 15.279 7.261 -27.856 1.00 91.81 162 PRO A O 1
ATOM 1251 N N . GLU A 1 163 ? 14.448 9.355 -27.960 1.00 89.44 163 GLU A N 1
ATOM 1252 C CA . GLU A 1 163 ? 13.613 9.146 -29.146 1.00 89.44 163 GLU A CA 1
ATOM 1253 C C . GLU A 1 163 ? 14.502 8.869 -30.371 1.00 89.44 163 GLU A C 1
ATOM 1255 O O . GLU A 1 163 ? 15.526 9.537 -30.569 1.00 89.44 163 GLU A O 1
ATOM 1260 N N . GLU A 1 164 ? 14.134 7.880 -31.191 1.00 78.62 164 GLU A N 1
ATOM 1261 C CA . GLU A 1 164 ? 14.821 7.649 -32.462 1.00 78.62 164 GLU A CA 1
ATOM 1262 C C . GLU A 1 164 ? 14.341 8.685 -33.482 1.00 78.62 164 GLU A C 1
ATOM 1264 O O . GLU A 1 164 ? 13.211 8.648 -33.962 1.00 78.62 164 GLU A O 1
ATOM 1269 N N . VAL A 1 165 ? 15.220 9.628 -33.826 1.00 66.69 165 VAL A N 1
ATOM 1270 C CA . VAL A 1 165 ? 14.964 10.573 -34.916 1.00 66.69 165 VAL A CA 1
ATOM 1271 C C . VAL A 1 165 ? 15.074 9.804 -36.234 1.00 66.69 165 VAL A C 1
ATOM 1273 O O . VAL A 1 165 ? 16.178 9.426 -36.632 1.00 66.69 165 VAL A O 1
ATOM 1276 N N . ALA A 1 166 ? 13.926 9.540 -36.861 1.00 57.84 166 ALA A N 1
ATOM 1277 C CA . ALA A 1 166 ? 13.828 8.934 -38.190 1.00 57.84 166 ALA A CA 1
ATOM 1278 C C . ALA A 1 166 ? 14.492 9.784 -39.288 1.00 57.84 166 ALA A C 1
ATOM 1280 O O . ALA A 1 166 ? 14.425 11.035 -39.210 1.00 57.84 166 ALA A O 1
#

InterPro domains:
  IPR006311 Twin-arginine translocation pathway, signal sequence [PS51318] (1-28)

Mean predicted aligned error: 13.4 Å

Solvent-accessible surface area (backbone atoms only — not comparable to full-atom values): 10594 Å² total; per-residue (Å²): 140,84,78,96,80,79,89,86,84,87,80,90,75,79,88,74,85,75,79,77,82,74,89,66,83,83,70,82,70,77,78,75,74,79,76,76,83,74,69,77,81,64,76,88,62,87,57,67,77,31,18,29,32,16,68,79,78,81,54,72,79,50,82,29,93,39,65,70,57,33,52,55,53,42,58,69,68,49,43,46,26,34,36,29,36,33,22,56,30,58,59,83,73,78,45,59,20,62,58,54,53,51,51,53,45,70,76,37,41,89,81,68,48,97,64,93,84,79,92,71,53,71,67,57,30,51,49,48,9,51,55,52,21,53,52,51,52,54,49,38,60,77,67,65,60,86,50,68,41,96,55,62,71,45,76,44,80,75,44,80,43,72,52,66,84,128

Sequence (166 aa):
MTTRRDLFKVGAAAAAAVALPSSGPVVAGELVEPAVAVAPATPYATYPWRWWISLDGESFIEEFDTEAEAIKAAKGYGEKAIVAECQQQDFSLHVYGSDVIEMLYQNNEEDIGDGEFFDCTKEQSDELGQVVTAAIEAWAAKHKLNLTAWTFGQTRNRTEIPEEVA

Organism: NCBI:txid1404411

Radius of gyration: 28.57 Å; Cα contacts (8 Å, |Δi|>4): 177; chains: 1; bounding box: 73×36×76 Å